Protein AF-A0A960W6R3-F1 (afdb_monomer_lite)

Foldseek 3Di:
DDPVVVVVVVVVVVVVVVVVVVVVVCVVVVVVVVVVVVVVVVVVCVVVVDPDDPPDDQPDDDDPPDDDDPVSVVSSVVSVVVVVVVVVVVVVVPPPPPPAQPDDDDDPDDPVPDPPVDDDQQFDKDFCVVPVRNCVPCPQVSHCHVVPGIHTGHHCVVHDDDDDDDDDDPD

Radius of gyration: 32.57 Å; chains: 1; bounding box: 89×34×89 Å

Sequence (171 aa):
MDNNKFDELQNELLKLEAKIKELKQETPLLNKKSMVIGGILFFLFSILGIGAISTIVKPYNFLPETLIEPSHVNKNFDDLYTTVNAIVKEINSSNTNIVPVGTIVAFGGYTYNIPSSWVLCDGRELSRMQFKELFAIIGTTFGEGDGNTTFNLPDTRGLFLRGAGKHNKVV

Secondary structure (DSSP, 8-state):
--HHHHHHHHHHHHHHHHHHHHHHHHHHHHHHHHHHHHHHHHHHHTTTT---------S----TT----HHHHHHHHHHHHHHHHHHHHHHHH----SS-TT------S-TTS--TT----B--EEETTTTHHHHHHHTTTT--TTSSSEEEPPB-TT-----SS------

pLDDT: mean 77.55, std 18.28, range [40.41, 97.81]

Structure (mmCIF, N/CA/C/O backbone):
data_AF-A0A960W6R3-F1
#
_entry.id   AF-A0A960W6R3-F1
#
loop_
_atom_site.group_PDB
_atom_site.id
_atom_site.type_symbol
_atom_site.label_atom_id
_atom_site.label_alt_id
_atom_site.label_comp_id
_atom_site.label_asym_id
_atom_site.label_entity_id
_atom_site.label_seq_id
_atom_site.pdbx_PDB_ins_code
_atom_site.Cartn_x
_atom_site.Cartn_y
_atom_site.Cartn_z
_atom_site.occupancy
_atom_site.B_iso_or_equiv
_atom_site.auth_seq_id
_atom_site.auth_comp_id
_atom_site.auth_asym_id
_atom_site.auth_atom_id
_atom_site.pdbx_PDB_model_num
ATOM 1 N N . MET A 1 1 ? 49.546 -3.620 -68.439 1.00 53.34 1 MET A N 1
ATOM 2 C CA . MET A 1 1 ? 48.596 -4.311 -67.542 1.00 53.34 1 MET A CA 1
ATOM 3 C C . MET A 1 1 ? 47.595 -5.002 -68.438 1.00 53.34 1 MET A C 1
ATOM 5 O O . MET A 1 1 ? 47.137 -4.375 -69.378 1.00 53.34 1 MET A O 1
ATOM 9 N N . ASP A 1 2 ? 47.409 -6.303 -68.244 1.00 56.75 2 ASP A N 1
ATOM 10 C CA . ASP A 1 2 ? 46.673 -7.176 -69.160 1.00 56.75 2 ASP A CA 1
ATOM 11 C C . ASP A 1 2 ? 45.183 -6.800 -69.180 1.00 56.75 2 ASP A C 1
ATOM 13 O O . ASP A 1 2 ? 44.495 -6.943 -68.166 1.00 56.75 2 ASP A O 1
ATOM 17 N N . ASN A 1 3 ? 44.705 -6.278 -70.314 1.00 57.44 3 ASN A N 1
ATOM 18 C CA . ASN A 1 3 ? 43.324 -5.812 -70.489 1.00 57.44 3 ASN A CA 1
ATOM 19 C C . ASN A 1 3 ? 42.298 -6.929 -70.218 1.00 57.44 3 ASN A C 1
ATOM 21 O O . ASN A 1 3 ? 41.172 -6.640 -69.832 1.00 57.44 3 ASN A O 1
ATOM 25 N N . ASN A 1 4 ? 42.710 -8.199 -70.295 1.00 65.31 4 ASN A N 1
ATOM 26 C CA . ASN A 1 4 ? 41.847 -9.349 -70.031 1.00 65.31 4 ASN A CA 1
ATOM 27 C C . ASN A 1 4 ? 41.413 -9.473 -68.558 1.00 65.31 4 ASN A C 1
ATOM 29 O O . ASN A 1 4 ? 40.324 -9.967 -68.278 1.00 65.31 4 ASN A O 1
ATOM 33 N N . LYS A 1 5 ? 42.224 -9.002 -67.599 1.00 66.56 5 LYS A N 1
ATOM 34 C CA . LYS A 1 5 ? 41.908 -9.133 -66.163 1.00 66.56 5 LYS A CA 1
ATOM 35 C C . LYS A 1 5 ? 40.913 -8.080 -65.671 1.00 66.56 5 LYS A C 1
ATOM 37 O O . LYS A 1 5 ? 40.206 -8.300 -64.692 1.00 66.56 5 LYS A O 1
ATOM 42 N N . PHE A 1 6 ? 40.854 -6.933 -66.345 1.00 68.00 6 PHE A N 1
ATOM 43 C CA . PHE A 1 6 ? 39.883 -5.885 -66.035 1.00 68.00 6 PHE A CA 1
ATOM 44 C C . PHE A 1 6 ? 38.477 -6.277 -66.513 1.00 68.00 6 PHE A C 1
ATOM 46 O O . PHE A 1 6 ? 37.516 -6.128 -65.760 1.00 68.00 6 PHE A O 1
ATOM 53 N N . ASP A 1 7 ? 38.374 -6.872 -67.702 1.00 79.31 7 ASP A N 1
ATOM 54 C CA . ASP A 1 7 ? 37.105 -7.367 -68.250 1.00 79.31 7 ASP A CA 1
ATOM 55 C C . ASP A 1 7 ? 36.548 -8.561 -67.452 1.00 79.31 7 ASP A C 1
ATOM 57 O O . ASP A 1 7 ? 35.333 -8.707 -67.291 1.00 79.31 7 ASP A O 1
ATOM 61 N N . GLU A 1 8 ? 37.423 -9.394 -66.882 1.00 83.69 8 GLU A N 1
ATOM 62 C CA . GLU A 1 8 ? 37.034 -10.472 -65.966 1.00 83.69 8 GLU A CA 1
ATOM 63 C C . GLU A 1 8 ? 36.424 -9.919 -64.666 1.00 83.69 8 GLU A C 1
ATOM 65 O O . GLU A 1 8 ? 35.341 -10.343 -64.260 1.00 83.69 8 GLU A O 1
ATOM 70 N N . LEU A 1 9 ? 37.045 -8.892 -64.073 1.00 73.56 9 LEU A N 1
ATOM 71 C CA . LEU A 1 9 ? 36.536 -8.234 -62.865 1.00 73.56 9 LEU A CA 1
ATOM 72 C C . LEU A 1 9 ? 35.203 -7.509 -63.101 1.00 73.56 9 LEU A C 1
ATOM 74 O O . LEU A 1 9 ? 34.326 -7.550 -62.240 1.00 73.56 9 LEU A O 1
ATOM 78 N N . GLN A 1 10 ? 35.016 -6.884 -64.267 1.00 76.88 10 GLN A N 1
ATOM 79 C CA . GLN A 1 10 ? 33.736 -6.262 -64.631 1.00 76.88 10 GLN A CA 1
ATOM 80 C C . GLN A 1 10 ? 32.618 -7.309 -64.773 1.00 76.88 10 GLN A C 1
ATOM 82 O O . GLN A 1 10 ? 31.494 -7.086 -64.318 1.00 76.88 10 GLN A O 1
ATOM 87 N N . ASN A 1 11 ? 32.927 -8.485 -65.325 1.00 82.31 11 ASN A N 1
ATOM 88 C CA . ASN A 1 11 ? 31.970 -9.588 -65.425 1.00 82.31 11 ASN A CA 1
ATOM 89 C C . ASN A 1 11 ? 31.624 -10.212 -64.064 1.00 82.31 11 ASN A C 1
ATOM 91 O O . ASN A 1 11 ? 30.479 -10.622 -63.853 1.00 82.31 11 ASN A O 1
ATOM 95 N N . GLU A 1 12 ? 32.573 -10.291 -63.130 1.00 84.31 12 GLU A N 1
ATOM 96 C CA . GLU A 1 12 ? 32.284 -10.744 -61.764 1.00 84.31 12 GLU A CA 1
ATOM 97 C C . GLU A 1 12 ? 31.432 -9.738 -60.986 1.00 84.31 12 GLU A C 1
ATOM 99 O O . GLU A 1 12 ? 30.479 -10.142 -60.313 1.00 84.31 12 GLU A O 1
ATOM 104 N N . LEU A 1 13 ? 31.705 -8.438 -61.136 1.00 71.06 13 LEU A N 1
ATOM 105 C CA . LEU A 1 13 ? 30.926 -7.375 -60.500 1.00 71.06 13 LEU A CA 1
ATOM 106 C C . LEU A 1 13 ? 29.460 -7.412 -60.957 1.00 71.06 13 LEU A C 1
ATOM 108 O O . LEU A 1 13 ? 28.549 -7.380 -60.130 1.00 71.06 13 LEU A O 1
ATOM 112 N N . LEU A 1 14 ? 29.229 -7.602 -62.259 1.00 84.81 14 LEU A N 1
ATOM 113 C CA . LEU A 1 14 ? 27.887 -7.698 -62.836 1.00 84.81 14 LEU A CA 1
ATOM 114 C C . LEU A 1 14 ? 27.115 -8.932 -62.329 1.00 84.81 14 LEU A C 1
ATOM 116 O O . LEU A 1 14 ? 25.915 -8.859 -62.050 1.00 84.81 14 LEU A O 1
ATOM 120 N N . LYS A 1 15 ? 27.800 -10.072 -62.155 1.00 79.38 15 LYS A N 1
ATOM 121 C CA . LYS A 1 15 ? 27.204 -11.286 -61.563 1.00 79.38 15 LYS A CA 1
ATOM 122 C C . LYS A 1 15 ? 26.828 -11.078 -60.095 1.00 79.38 15 LYS A C 1
ATOM 124 O O . LYS A 1 15 ? 25.788 -11.568 -59.651 1.00 79.38 15 LYS A O 1
ATOM 129 N N . LEU A 1 16 ? 27.651 -10.348 -59.346 1.00 67.19 16 LEU A N 1
ATOM 130 C CA . LEU A 1 16 ? 27.395 -9.996 -57.949 1.00 67.19 16 LEU A CA 1
ATOM 131 C C . LEU A 1 16 ? 26.192 -9.058 -57.811 1.00 67.19 16 LEU A C 1
ATOM 133 O O . LEU A 1 16 ? 25.309 -9.313 -56.990 1.00 67.19 16 LEU A O 1
ATOM 137 N N . GLU A 1 17 ? 26.105 -8.028 -58.652 1.00 73.88 17 GLU A N 1
ATOM 138 C CA . GLU A 1 17 ? 24.970 -7.100 -58.671 1.00 73.88 17 GLU A CA 1
ATOM 139 C C . GLU A 1 17 ? 23.647 -7.805 -59.010 1.00 73.88 17 GLU A C 1
ATOM 141 O O . GLU A 1 17 ? 22.623 -7.545 -58.368 1.00 73.88 17 GLU A O 1
ATOM 146 N N . ALA A 1 18 ? 23.665 -8.759 -59.948 1.00 78.56 18 ALA A N 1
ATOM 147 C CA . ALA A 1 18 ? 22.498 -9.578 -60.275 1.00 78.56 18 ALA A CA 1
ATOM 148 C C . ALA A 1 18 ? 22.037 -10.436 -59.082 1.00 78.56 18 ALA A C 1
ATOM 150 O O . ALA A 1 18 ? 20.848 -10.466 -58.758 1.00 78.56 18 ALA A O 1
ATOM 151 N N . LYS A 1 19 ? 22.975 -11.059 -58.359 1.00 71.69 19 LYS A N 1
ATOM 152 C CA . LYS A 1 19 ? 22.665 -11.911 -57.201 1.00 71.69 19 LYS A CA 1
ATOM 153 C C . LYS A 1 19 ? 22.140 -11.114 -56.002 1.00 71.69 19 LYS A C 1
ATOM 155 O O . LYS A 1 19 ? 21.237 -11.562 -55.299 1.00 71.69 19 LYS A O 1
ATOM 160 N N . ILE A 1 20 ? 22.641 -9.893 -55.799 1.00 62.56 20 ILE A N 1
ATOM 161 C CA . ILE A 1 20 ? 22.115 -8.957 -54.790 1.00 62.56 20 ILE A CA 1
ATOM 162 C C . ILE A 1 20 ? 20.669 -8.550 -55.119 1.00 62.56 20 ILE A C 1
ATOM 164 O O . ILE A 1 20 ? 19.852 -8.364 -54.211 1.00 62.56 20 ILE A O 1
ATOM 168 N N . LYS A 1 21 ? 20.328 -8.427 -56.405 1.00 72.00 21 LYS A N 1
ATOM 169 C CA . LYS A 1 21 ? 18.970 -8.096 -56.853 1.00 72.00 21 LYS A CA 1
ATOM 170 C C . LYS A 1 21 ? 17.984 -9.242 -56.603 1.00 72.00 21 LYS A C 1
ATOM 172 O O . LYS A 1 21 ? 16.882 -8.973 -56.127 1.00 72.00 21 LYS A O 1
ATOM 177 N N . GLU A 1 22 ? 18.395 -10.490 -56.831 1.00 73.19 22 GLU A N 1
ATOM 178 C CA . GLU A 1 22 ? 17.594 -11.682 -56.506 1.00 73.19 22 GLU A CA 1
ATOM 179 C C . GLU A 1 22 ? 17.353 -11.819 -54.995 1.00 73.19 22 GLU A C 1
ATOM 181 O O . GLU A 1 22 ? 16.211 -11.978 -54.566 1.00 73.19 22 GLU A O 1
ATOM 186 N N . LEU A 1 23 ? 18.387 -11.633 -54.164 1.00 53.91 23 LEU A N 1
ATOM 187 C CA . LEU A 1 23 ? 18.256 -11.704 -52.701 1.00 53.91 23 LEU A CA 1
ATOM 188 C C . LEU A 1 23 ? 17.304 -10.638 -52.133 1.00 53.91 23 LEU A C 1
ATOM 190 O O . LEU A 1 23 ? 16.548 -10.905 -51.199 1.00 53.91 23 LEU A O 1
ATOM 194 N N . LYS A 1 24 ? 17.274 -9.431 -52.716 1.00 57.88 24 LYS A N 1
ATOM 195 C CA . LYS A 1 24 ? 16.287 -8.402 -52.341 1.00 57.88 24 LYS A CA 1
ATOM 196 C C . LYS A 1 24 ? 14.857 -8.815 -52.698 1.00 57.88 24 LYS A C 1
ATOM 198 O O . LYS A 1 24 ? 13.928 -8.411 -5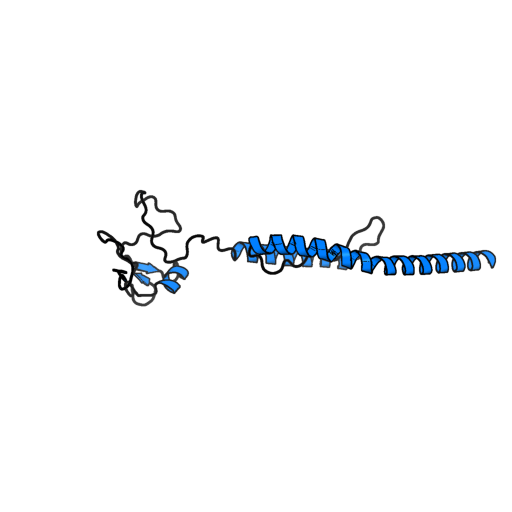2.004 1.00 57.88 24 LYS A O 1
ATOM 203 N N . GLN A 1 25 ? 14.669 -9.640 -53.722 1.00 58.28 25 GLN A N 1
ATOM 204 C CA . GLN A 1 25 ? 13.360 -10.102 -54.180 1.00 58.28 25 GLN A CA 1
ATOM 205 C C . GLN A 1 25 ? 12.805 -11.288 -53.366 1.00 58.28 25 GLN A C 1
ATOM 207 O O . GLN A 1 25 ? 11.600 -11.534 -53.414 1.00 58.28 25 GLN A O 1
ATOM 212 N N . GLU A 1 26 ? 13.633 -11.959 -52.553 1.00 49.31 26 GLU A N 1
ATOM 213 C CA . GLU A 1 26 ? 13.213 -12.993 -51.584 1.00 49.31 26 GLU A CA 1
ATOM 214 C C . GLU A 1 26 ? 12.741 -12.424 -50.227 1.00 49.31 26 GLU A C 1
ATOM 216 O O . GLU A 1 26 ? 11.934 -13.043 -49.524 1.00 49.31 26 GLU A O 1
ATOM 221 N N . THR A 1 27 ? 13.141 -11.196 -49.877 1.00 50.72 27 THR A N 1
ATOM 222 C CA . THR A 1 27 ? 12.685 -10.492 -48.660 1.00 50.72 27 THR A CA 1
ATOM 223 C C . THR A 1 27 ? 11.155 -10.303 -48.492 1.00 50.72 27 THR A C 1
ATOM 225 O O . THR A 1 27 ? 10.691 -10.366 -47.349 1.00 50.72 27 THR A O 1
ATOM 228 N N . PRO A 1 28 ? 10.307 -10.156 -49.538 1.00 49.72 28 PRO A N 1
ATOM 229 C CA . PRO A 1 28 ? 8.855 -10.058 -49.363 1.00 49.72 28 PRO A CA 1
ATOM 230 C C . PRO A 1 28 ? 8.176 -11.380 -48.953 1.00 49.72 28 PRO A C 1
ATOM 232 O O . PRO A 1 28 ? 7.096 -11.336 -48.358 1.00 49.72 28 PRO A O 1
ATOM 235 N N . LEU A 1 29 ? 8.782 -12.555 -49.188 1.00 45.22 29 LEU A N 1
ATOM 236 C CA . LEU A 1 29 ? 8.242 -13.835 -48.691 1.00 45.22 29 LEU A CA 1
ATOM 237 C C . LEU A 1 29 ? 8.485 -14.032 -47.187 1.00 45.22 29 LEU A C 1
ATOM 239 O O . LEU A 1 29 ? 7.677 -14.678 -46.511 1.00 45.22 29 LEU A O 1
ATOM 243 N N . LEU A 1 30 ? 9.551 -13.433 -46.647 1.00 47.19 30 LEU A N 1
ATOM 244 C CA . LEU A 1 30 ? 9.807 -13.408 -45.207 1.00 47.19 30 LEU A CA 1
ATOM 245 C C . LEU A 1 30 ? 8.745 -12.572 -44.477 1.00 47.19 30 LEU A C 1
ATOM 247 O O . LEU A 1 30 ? 8.305 -12.945 -43.393 1.00 47.19 30 LEU A O 1
ATOM 251 N N . ASN A 1 31 ? 8.237 -11.517 -45.121 1.00 47.66 31 ASN A N 1
ATOM 252 C CA . ASN A 1 31 ? 7.169 -10.677 -44.576 1.00 47.66 31 ASN A CA 1
ATOM 253 C C . ASN A 1 31 ? 5.807 -11.405 -44.503 1.00 47.66 31 ASN A C 1
ATOM 255 O O . ASN A 1 31 ? 5.011 -11.149 -43.604 1.00 47.66 31 ASN A O 1
ATOM 259 N N . LYS A 1 32 ? 5.557 -12.388 -45.386 1.00 44.41 32 LYS A N 1
ATOM 260 C CA . LYS A 1 32 ? 4.362 -13.257 -45.321 1.00 44.41 32 LYS A CA 1
ATOM 261 C C . LYS A 1 32 ? 4.463 -14.355 -44.256 1.00 44.41 32 LYS A C 1
ATOM 263 O O . LYS A 1 32 ? 3.469 -14.633 -43.589 1.00 44.41 32 LYS A O 1
ATOM 268 N N . LYS A 1 33 ? 5.640 -14.964 -44.054 1.00 40.41 33 LYS A N 1
ATOM 269 C CA . LYS A 1 33 ? 5.860 -15.939 -42.962 1.00 40.41 33 LYS A CA 1
ATOM 270 C C . LYS A 1 33 ? 5.932 -15.273 -41.579 1.00 40.41 33 LYS A C 1
ATOM 272 O O . LYS A 1 33 ? 5.527 -15.885 -40.594 1.00 40.41 33 LYS A O 1
ATOM 277 N N . SER A 1 34 ? 6.351 -14.007 -41.518 1.00 43.84 34 SER A N 1
ATOM 278 C CA . SER A 1 34 ? 6.362 -13.190 -40.296 1.00 43.84 34 SER A CA 1
ATOM 279 C C . SER A 1 34 ? 4.954 -12.915 -39.740 1.00 43.84 34 SER A C 1
ATOM 281 O O . SER A 1 34 ? 4.784 -12.829 -38.530 1.00 43.84 34 SER A O 1
ATOM 283 N N . MET A 1 35 ? 3.909 -12.878 -40.580 1.00 45.72 35 MET A N 1
ATOM 284 C CA . MET A 1 35 ? 2.531 -12.609 -40.127 1.00 45.72 35 MET A CA 1
ATOM 285 C C . MET A 1 35 ? 1.923 -13.753 -39.294 1.00 45.72 35 MET A C 1
ATOM 287 O O . MET A 1 35 ? 1.160 -13.505 -38.363 1.00 45.72 35 MET A O 1
ATOM 291 N N . VAL A 1 36 ? 2.296 -15.007 -39.577 1.00 46.66 36 VAL A N 1
ATOM 292 C CA . VAL A 1 36 ? 1.834 -16.181 -38.808 1.00 46.66 36 VAL A CA 1
ATOM 293 C C . VAL A 1 36 ? 2.574 -16.283 -37.469 1.00 46.66 36 VAL A C 1
ATOM 295 O O . VAL A 1 36 ? 1.969 -16.588 -36.445 1.00 46.66 36 VAL A O 1
ATOM 298 N N . ILE A 1 37 ? 3.866 -15.947 -37.457 1.00 45.00 37 ILE A N 1
ATOM 299 C CA . ILE A 1 37 ? 4.695 -15.910 -36.243 1.00 45.00 37 ILE A CA 1
ATOM 300 C C . ILE A 1 37 ? 4.297 -14.720 -35.353 1.00 45.00 37 ILE A C 1
ATOM 302 O O . ILE A 1 37 ? 4.175 -14.875 -34.141 1.00 45.00 37 ILE A O 1
ATOM 306 N N . GLY A 1 38 ? 3.999 -13.562 -35.950 1.00 42.75 38 GLY A N 1
ATOM 307 C CA . GLY A 1 38 ? 3.487 -12.381 -35.255 1.00 42.75 38 GLY A CA 1
ATOM 308 C C . GLY A 1 38 ? 2.121 -12.615 -34.608 1.00 42.75 38 GLY A C 1
ATOM 309 O O . GLY A 1 38 ? 1.918 -12.201 -33.473 1.00 42.75 38 GLY A O 1
ATOM 310 N N . GLY A 1 39 ? 1.211 -13.340 -35.271 1.00 43.91 39 GLY A N 1
ATOM 311 C CA . GLY A 1 39 ? -0.113 -13.666 -34.723 1.00 43.91 39 GLY A CA 1
ATOM 312 C C . GLY A 1 39 ? -0.082 -14.642 -33.540 1.00 43.91 39 GLY A C 1
ATOM 313 O O . GLY A 1 39 ? -0.790 -14.436 -32.556 1.00 43.91 39 GLY A O 1
ATOM 314 N N . ILE A 1 40 ? 0.773 -15.669 -33.597 1.00 48.44 40 ILE A N 1
ATOM 315 C CA . ILE A 1 40 ? 0.951 -16.639 -32.498 1.00 48.44 40 ILE A CA 1
ATOM 316 C C . ILE A 1 40 ? 1.603 -15.969 -31.279 1.00 48.44 40 ILE A C 1
ATOM 318 O O . ILE A 1 40 ? 1.213 -16.230 -30.141 1.00 48.44 40 ILE A O 1
ATOM 322 N N . LEU A 1 41 ? 2.548 -15.055 -31.509 1.00 40.91 41 LEU A N 1
ATOM 323 C CA . LEU A 1 41 ? 3.201 -14.296 -30.447 1.00 40.91 41 LEU A CA 1
ATOM 324 C C . LEU A 1 41 ? 2.250 -13.258 -29.814 1.00 40.91 41 LEU A C 1
ATOM 326 O O . LEU A 1 41 ? 2.235 -13.100 -28.597 1.00 40.91 41 LEU A O 1
ATOM 330 N N . PHE A 1 42 ? 1.380 -12.622 -30.608 1.00 44.31 42 PHE A N 1
ATOM 331 C CA . PHE A 1 42 ? 0.359 -11.682 -30.123 1.00 44.31 42 PHE A CA 1
ATOM 332 C C . PHE A 1 42 ? -0.701 -12.352 -29.226 1.00 44.31 42 PHE A C 1
ATOM 334 O O . PHE A 1 42 ? -1.133 -11.768 -28.231 1.00 44.31 42 PHE A O 1
ATOM 341 N N . PHE A 1 43 ? -1.072 -13.603 -29.524 1.00 43.00 43 PHE A N 1
ATOM 342 C CA . PHE A 1 43 ? -1.997 -14.387 -28.694 1.00 43.00 43 PHE A CA 1
ATOM 343 C C . PHE A 1 43 ? -1.402 -14.790 -27.334 1.00 43.00 43 PHE A C 1
ATOM 345 O O . PHE A 1 43 ? -2.130 -14.839 -26.345 1.00 43.00 43 PHE A O 1
ATOM 352 N N . LEU A 1 44 ? -0.086 -15.012 -27.250 1.00 41.38 44 LEU A N 1
ATOM 353 C CA . LEU A 1 44 ? 0.608 -15.243 -25.974 1.00 41.38 44 LEU A CA 1
ATOM 354 C C . LEU A 1 44 ? 0.739 -13.956 -25.136 1.00 41.38 44 LEU A C 1
ATOM 356 O O . LEU A 1 44 ? 0.706 -14.023 -23.908 1.00 41.38 44 LEU A O 1
ATOM 360 N N . PHE A 1 45 ? 0.808 -12.778 -25.771 1.00 44.16 45 PHE A N 1
ATOM 361 C CA . PHE A 1 45 ? 0.913 -11.489 -25.071 1.00 44.16 45 PHE A CA 1
ATOM 362 C C . PHE A 1 45 ? -0.362 -11.041 -24.359 1.00 44.16 45 PHE A C 1
ATOM 364 O O . PHE A 1 45 ? -0.284 -10.404 -23.309 1.00 44.16 45 PHE A O 1
ATOM 371 N N . SER A 1 46 ? -1.537 -11.417 -24.866 1.00 47.72 46 SER A N 1
ATOM 372 C CA . SER A 1 46 ? -2.812 -11.046 -24.234 1.00 47.72 46 SER A CA 1
ATOM 373 C C . SER A 1 46 ? -3.054 -11.742 -22.886 1.00 47.72 46 SER A C 1
ATOM 375 O O . SER A 1 46 ? -3.877 -11.276 -22.105 1.00 47.72 46 SER A O 1
ATOM 377 N N . ILE A 1 47 ? -2.327 -12.824 -22.583 1.00 43.72 47 ILE A N 1
ATOM 378 C CA . ILE A 1 47 ? -2.468 -13.582 -21.327 1.00 43.72 47 ILE A CA 1
ATOM 379 C C . ILE A 1 47 ? -1.577 -13.002 -20.208 1.00 43.72 47 ILE A C 1
ATOM 381 O O . ILE A 1 47 ? -1.855 -13.219 -19.033 1.00 43.72 47 ILE A O 1
ATOM 385 N N . LEU A 1 48 ? -0.538 -12.227 -20.547 1.00 42.97 48 LEU A N 1
ATOM 386 C CA . LEU A 1 48 ? 0.455 -11.721 -19.584 1.00 42.97 48 LEU A CA 1
ATOM 387 C C . LEU A 1 48 ? 0.341 -10.222 -19.263 1.00 42.97 48 LEU A C 1
ATOM 389 O O . LEU A 1 48 ? 1.071 -9.747 -18.402 1.00 42.97 48 LEU A O 1
ATOM 393 N N . GLY A 1 49 ? -0.557 -9.469 -19.908 1.00 41.53 49 GLY A N 1
ATOM 394 C CA . GLY A 1 49 ? -0.793 -8.058 -19.560 1.00 41.53 49 GLY A CA 1
ATOM 395 C C . GLY A 1 49 ? 0.415 -7.132 -19.760 1.00 41.53 49 GLY A C 1
ATOM 396 O O . GLY A 1 49 ? 0.467 -6.061 -19.165 1.00 41.53 49 GLY A O 1
ATOM 397 N N . ILE A 1 50 ? 1.384 -7.526 -20.591 1.00 48.94 50 ILE A N 1
ATOM 398 C CA . ILE A 1 50 ? 2.571 -6.723 -20.903 1.00 48.94 50 ILE A CA 1
ATOM 399 C C . ILE A 1 50 ? 2.261 -5.913 -22.165 1.00 48.94 50 ILE A C 1
ATOM 401 O O . ILE A 1 50 ? 2.133 -6.465 -23.260 1.00 48.94 50 ILE A O 1
ATOM 405 N N . GLY A 1 51 ? 2.096 -4.598 -22.008 1.00 41.12 51 GLY A N 1
ATOM 406 C CA . GLY A 1 51 ? 1.957 -3.671 -23.128 1.00 41.12 51 GLY A CA 1
ATOM 407 C C . GLY A 1 51 ? 3.206 -3.703 -24.009 1.00 41.12 51 GLY A C 1
ATOM 408 O O . GLY A 1 51 ? 4.313 -3.621 -23.497 1.00 41.12 51 GLY A O 1
ATOM 409 N N . ALA A 1 52 ? 3.006 -3.850 -25.322 1.00 41.81 52 ALA A N 1
ATOM 410 C CA . ALA A 1 52 ? 3.999 -3.711 -26.392 1.00 41.81 52 ALA A CA 1
ATOM 411 C C . ALA A 1 52 ? 5.428 -4.185 -26.049 1.00 41.81 52 ALA A C 1
ATOM 413 O O . ALA A 1 52 ? 6.284 -3.394 -25.658 1.00 41.81 52 ALA A O 1
ATOM 414 N N . ILE A 1 53 ? 5.731 -5.460 -26.315 1.00 45.28 53 ILE A N 1
ATOM 415 C CA . ILE A 1 53 ? 7.128 -5.892 -26.418 1.00 45.28 53 ILE A CA 1
ATOM 416 C C . ILE A 1 53 ? 7.730 -5.234 -27.660 1.00 45.28 53 ILE A C 1
ATOM 418 O O . ILE A 1 53 ? 7.465 -5.641 -28.793 1.00 45.28 53 ILE A O 1
ATOM 422 N N . SER A 1 54 ? 8.547 -4.204 -27.448 1.00 48.75 54 SER A N 1
ATOM 423 C CA . SER A 1 54 ? 9.568 -3.810 -28.412 1.00 48.75 54 SER A CA 1
ATOM 424 C C . SER A 1 54 ? 10.390 -5.059 -28.720 1.00 48.75 54 SER A C 1
ATOM 426 O O . SER A 1 54 ? 10.903 -5.716 -27.818 1.00 48.75 54 SER A O 1
ATOM 428 N N . THR A 1 55 ? 10.455 -5.463 -29.987 1.00 48.34 55 THR A N 1
AT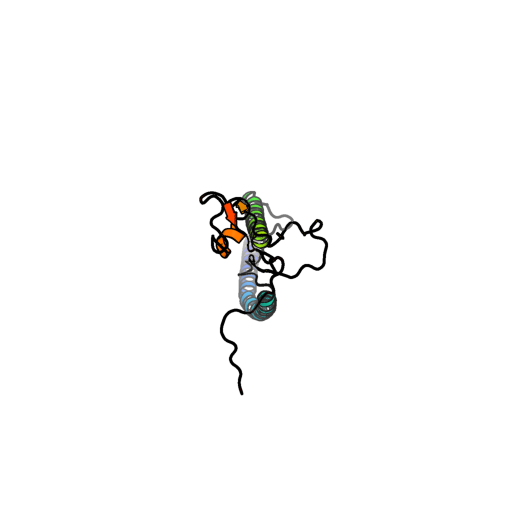OM 429 C CA . THR A 1 55 ? 11.227 -6.640 -30.394 1.00 48.34 55 THR A CA 1
ATOM 430 C C . THR A 1 55 ? 12.675 -6.455 -29.942 1.00 48.34 55 THR A C 1
ATOM 432 O O . THR A 1 55 ? 13.386 -5.626 -30.508 1.00 48.34 55 THR A O 1
ATOM 435 N N . ILE A 1 56 ? 13.095 -7.187 -28.906 1.00 55.16 56 ILE A N 1
ATOM 436 C CA . ILE A 1 56 ? 14.446 -7.102 -28.345 1.00 55.16 56 ILE A CA 1
ATOM 437 C C . ILE A 1 56 ? 15.399 -7.716 -29.369 1.00 55.16 56 ILE A C 1
ATOM 439 O O . ILE A 1 56 ? 15.532 -8.935 -29.474 1.00 55.16 56 ILE A O 1
ATOM 443 N N . VAL A 1 57 ? 16.036 -6.861 -30.160 1.00 66.12 57 VAL A N 1
ATOM 444 C CA . VAL A 1 57 ? 17.052 -7.244 -31.138 1.00 66.12 57 VAL A CA 1
ATOM 445 C C . VAL A 1 57 ? 18.242 -6.326 -30.922 1.00 66.12 57 VAL A C 1
ATOM 447 O O . VAL A 1 57 ? 18.081 -5.114 -30.821 1.00 66.12 57 VAL A O 1
ATOM 450 N N . LYS A 1 58 ? 19.445 -6.900 -30.844 1.00 72.94 58 LYS A N 1
ATOM 451 C CA . LYS A 1 58 ? 20.675 -6.104 -30.809 1.00 72.94 58 LYS A CA 1
ATOM 452 C C . LYS A 1 58 ? 20.791 -5.265 -32.093 1.00 72.94 58 LYS A C 1
ATOM 454 O O . LYS A 1 58 ? 20.586 -5.820 -33.177 1.00 72.94 58 LYS A O 1
ATOM 459 N N . PRO A 1 59 ? 21.143 -3.973 -32.011 1.00 76.56 59 PRO A N 1
ATOM 460 C CA . PRO A 1 59 ? 21.218 -3.114 -33.188 1.00 76.56 59 PRO A CA 1
ATOM 461 C C . PRO A 1 59 ? 22.333 -3.522 -34.163 1.00 76.56 59 PRO A C 1
ATOM 463 O O . PRO A 1 59 ? 22.187 -3.287 -35.362 1.00 76.56 59 PRO A O 1
ATOM 466 N N . TYR A 1 60 ? 23.412 -4.163 -33.692 1.00 80.31 60 TYR A N 1
ATOM 467 C CA . TYR A 1 60 ? 24.510 -4.632 -34.545 1.00 80.31 60 TYR A CA 1
ATOM 468 C C . TYR A 1 60 ? 24.940 -6.073 -34.262 1.00 80.31 60 TYR A C 1
ATOM 470 O O . TYR A 1 60 ? 25.164 -6.480 -33.118 1.00 80.31 60 TYR A O 1
ATOM 478 N N . ASN A 1 61 ? 25.143 -6.835 -35.340 1.00 83.25 61 ASN A N 1
ATOM 479 C CA . ASN A 1 61 ? 25.730 -8.170 -35.307 1.00 83.25 61 ASN A CA 1
ATOM 480 C C . ASN A 1 61 ? 27.239 -8.100 -35.542 1.00 83.25 61 ASN A C 1
ATOM 482 O O . ASN A 1 61 ? 27.674 -7.612 -36.579 1.00 83.25 61 ASN A O 1
ATOM 486 N N . PHE A 1 62 ? 28.025 -8.648 -34.615 1.00 86.31 62 PHE A N 1
ATOM 487 C CA . PHE A 1 62 ? 29.456 -8.852 -34.823 1.00 86.31 62 PHE A CA 1
ATOM 488 C C . PHE A 1 62 ? 29.667 -10.158 -35.585 1.00 86.31 62 PHE A C 1
ATOM 490 O O . PHE A 1 62 ? 29.342 -11.233 -35.076 1.00 86.31 62 PHE A O 1
ATOM 497 N N . LEU A 1 63 ? 30.145 -10.047 -36.823 1.00 85.31 63 LEU A N 1
ATOM 498 C CA . LEU A 1 63 ? 30.514 -11.186 -37.656 1.00 85.31 63 LEU A CA 1
ATOM 499 C C . LEU A 1 63 ? 32.025 -11.437 -37.531 1.00 85.31 63 LEU A C 1
ATOM 501 O O . LEU A 1 63 ? 32.781 -10.477 -37.338 1.00 85.31 63 LEU A O 1
ATOM 505 N N . PRO A 1 64 ? 32.485 -12.693 -37.650 1.00 82.94 64 PRO A N 1
ATOM 506 C CA . PRO A 1 64 ? 33.912 -12.991 -37.700 1.00 82.94 64 PRO A CA 1
ATOM 507 C C . PRO A 1 64 ? 34.599 -12.171 -38.796 1.00 82.94 64 PRO A C 1
ATOM 509 O O . PRO A 1 64 ? 34.002 -11.929 -39.842 1.00 82.94 64 PRO A O 1
ATOM 512 N N . GLU A 1 65 ? 35.838 -11.747 -38.542 1.00 80.25 65 GLU A N 1
ATOM 513 C CA . GLU A 1 65 ? 36.708 -11.074 -39.525 1.00 80.25 65 GLU A CA 1
ATOM 514 C C . GLU A 1 65 ? 36.214 -9.700 -40.021 1.00 80.25 65 GLU A C 1
ATOM 516 O O . GLU A 1 65 ? 36.839 -9.086 -40.884 1.00 80.25 65 GLU A O 1
ATOM 521 N N . THR A 1 66 ? 35.135 -9.165 -39.443 1.00 81.44 66 THR A N 1
ATOM 522 C CA . THR A 1 66 ? 34.674 -7.800 -39.725 1.00 81.44 66 THR A CA 1
ATOM 523 C C . THR A 1 66 ? 35.327 -6.788 -38.790 1.00 81.44 66 THR A C 1
ATOM 525 O O . THR A 1 66 ? 35.494 -7.044 -37.596 1.00 81.44 66 THR A O 1
ATOM 528 N N . LEU A 1 67 ? 35.695 -5.620 -39.327 1.00 81.56 67 LEU A N 1
ATOM 529 C CA . LEU A 1 67 ? 36.140 -4.502 -38.499 1.00 81.56 67 LEU A CA 1
ATOM 530 C C . LEU A 1 67 ? 34.974 -4.040 -37.617 1.00 81.56 67 LEU A C 1
ATOM 532 O O . LEU A 1 67 ? 33.885 -3.738 -38.108 1.00 81.56 67 LEU A O 1
ATOM 536 N N . ILE A 1 68 ? 35.204 -4.014 -36.305 1.00 87.12 68 ILE A N 1
ATOM 537 C CA . ILE A 1 68 ? 34.216 -3.570 -35.325 1.00 87.12 68 ILE A CA 1
ATOM 538 C C . ILE A 1 68 ? 34.441 -2.085 -35.062 1.00 87.12 68 ILE A C 1
ATOM 540 O O . ILE A 1 68 ? 35.437 -1.701 -34.450 1.00 87.12 68 ILE A O 1
ATOM 544 N N . GLU A 1 69 ? 33.487 -1.258 -35.478 1.00 88.88 69 GLU A N 1
ATOM 545 C CA . GLU A 1 69 ? 33.463 0.153 -35.097 1.00 88.88 69 GLU A CA 1
ATOM 546 C C . GLU A 1 69 ? 33.093 0.295 -33.609 1.00 88.88 69 GLU A C 1
ATOM 548 O O . GLU A 1 69 ? 32.086 -0.285 -33.176 1.00 88.88 69 GLU A O 1
ATOM 553 N N . PRO A 1 70 ? 33.827 1.097 -32.811 1.00 88.69 70 PRO A N 1
ATOM 554 C CA . PRO A 1 70 ? 33.501 1.326 -31.400 1.00 88.69 70 PRO A CA 1
ATOM 555 C C . PRO A 1 70 ? 32.061 1.815 -31.176 1.00 88.69 70 PRO A C 1
ATOM 557 O O . PRO A 1 70 ? 31.407 1.434 -30.208 1.00 88.69 70 PRO A O 1
ATOM 560 N N . SER A 1 71 ? 31.517 2.598 -32.112 1.00 86.00 71 SER A N 1
ATOM 561 C CA . SER A 1 71 ? 30.135 3.090 -32.060 1.00 86.00 71 SER A CA 1
ATOM 562 C C . SER A 1 71 ? 29.087 1.968 -32.089 1.00 86.00 71 SER A C 1
ATOM 564 O O . SER A 1 71 ? 28.036 2.098 -31.461 1.00 86.00 71 SER A O 1
ATOM 566 N N . HIS A 1 72 ? 29.365 0.842 -32.758 1.00 87.44 72 HIS A N 1
ATOM 567 C CA . HIS A 1 72 ? 28.460 -0.310 -32.809 1.00 87.44 72 HIS A CA 1
ATOM 568 C C . HIS A 1 72 ? 28.389 -1.048 -31.471 1.00 87.44 72 HIS A C 1
ATOM 570 O O . HIS A 1 72 ? 27.332 -1.545 -31.080 1.00 87.44 72 HIS A O 1
ATOM 576 N N . VAL A 1 73 ? 29.515 -1.099 -30.760 1.00 89.62 73 VAL A N 1
ATOM 577 C CA . VAL A 1 73 ? 29.606 -1.674 -29.417 1.00 89.62 73 VAL A CA 1
ATOM 578 C C . VAL A 1 73 ? 28.812 -0.820 -28.435 1.00 89.62 73 VAL A C 1
ATOM 580 O O . VAL A 1 73 ? 27.937 -1.345 -27.749 1.00 89.62 73 VAL A O 1
ATOM 583 N N . ASN A 1 74 ? 29.038 0.495 -28.441 1.00 88.56 74 ASN A N 1
ATOM 584 C CA . ASN A 1 74 ? 28.326 1.424 -27.567 1.00 88.56 74 ASN A CA 1
ATOM 585 C C . ASN A 1 74 ? 26.809 1.371 -27.788 1.00 88.56 74 ASN A C 1
ATOM 587 O O . ASN A 1 74 ? 26.069 1.225 -26.824 1.00 88.56 74 ASN A O 1
ATOM 591 N N . LYS A 1 75 ? 26.341 1.362 -29.043 1.00 86.00 75 LYS A N 1
ATOM 592 C CA . LYS A 1 75 ? 24.901 1.293 -29.333 1.00 86.00 75 LYS A CA 1
ATOM 593 C C . LYS A 1 75 ? 24.253 -0.011 -28.853 1.00 86.00 75 LYS A C 1
ATOM 595 O O . LYS A 1 75 ? 23.149 0.013 -28.324 1.00 86.00 75 LYS A O 1
ATOM 600 N N . ASN A 1 76 ? 24.942 -1.149 -28.998 1.00 84.31 76 ASN A N 1
ATOM 601 C CA . ASN A 1 76 ? 24.472 -2.421 -28.437 1.00 84.31 76 ASN A CA 1
ATOM 602 C C . ASN A 1 76 ? 24.348 -2.350 -26.899 1.00 84.31 76 ASN A C 1
ATOM 604 O O . ASN A 1 76 ? 23.406 -2.912 -26.340 1.00 84.31 76 ASN A O 1
ATOM 608 N N . PHE A 1 77 ? 25.276 -1.671 -26.213 1.00 90.81 77 PHE A N 1
ATOM 609 C CA . PHE A 1 77 ? 25.225 -1.483 -24.759 1.00 90.81 77 PHE A CA 1
ATOM 610 C C . PHE A 1 77 ? 24.139 -0.493 -24.315 1.00 90.81 77 PHE A C 1
ATOM 612 O O . PHE A 1 77 ? 23.457 -0.763 -23.327 1.00 90.81 77 PHE A O 1
ATOM 619 N N . ASP A 1 78 ? 23.927 0.598 -25.048 1.00 88.81 78 ASP A N 1
ATOM 620 C CA . ASP A 1 78 ? 22.879 1.587 -24.761 1.00 88.81 78 ASP A CA 1
ATOM 621 C C . ASP A 1 78 ? 21.473 0.978 -24.893 1.00 88.81 78 ASP A C 1
ATOM 623 O O . ASP A 1 78 ? 20.604 1.187 -24.036 1.00 88.81 78 ASP A O 1
ATOM 627 N N . ASP A 1 79 ? 21.259 0.156 -25.926 1.00 84.81 79 ASP A N 1
ATOM 628 C CA . ASP A 1 79 ? 19.995 -0.554 -26.139 1.00 84.81 79 ASP A CA 1
ATOM 629 C C . ASP A 1 79 ? 19.763 -1.614 -25.052 1.00 84.81 79 ASP A C 1
ATOM 631 O O . ASP A 1 79 ? 18.644 -1.754 -24.543 1.00 84.81 79 ASP A O 1
ATOM 635 N N . LEU A 1 80 ? 20.819 -2.320 -24.626 1.00 88.00 80 LEU A N 1
ATOM 636 C CA . LEU A 1 80 ? 20.753 -3.242 -23.490 1.00 88.00 80 LEU A CA 1
ATOM 637 C C . LEU A 1 80 ? 20.386 -2.497 -22.200 1.00 88.00 80 LEU A C 1
ATOM 639 O O . LEU A 1 80 ? 19.490 -2.934 -21.480 1.00 88.00 80 LEU A O 1
ATOM 643 N N . TYR A 1 81 ? 21.038 -1.366 -21.920 1.00 87.69 81 TYR A N 1
ATOM 644 C CA . TYR A 1 81 ? 20.787 -0.558 -20.726 1.00 87.69 81 TYR A CA 1
ATOM 645 C C . TYR A 1 81 ? 19.345 -0.044 -20.691 1.00 87.69 81 TYR A C 1
ATOM 647 O O . TYR A 1 81 ? 18.649 -0.177 -19.683 1.00 87.69 81 TYR A O 1
ATOM 655 N N . THR A 1 82 ? 18.862 0.474 -21.818 1.00 86.94 82 THR A N 1
ATOM 656 C CA . THR A 1 82 ? 17.472 0.920 -21.970 1.00 86.94 82 THR A CA 1
ATOM 657 C C . THR A 1 82 ? 16.490 -0.222 -21.731 1.00 86.94 82 THR A C 1
ATOM 659 O O . THR A 1 82 ? 15.531 -0.071 -20.975 1.00 86.94 82 THR A O 1
ATOM 662 N N . THR A 1 83 ? 16.757 -1.385 -22.326 1.00 85.12 83 THR A N 1
ATOM 663 C CA . THR A 1 83 ? 15.901 -2.571 -22.201 1.00 85.12 83 THR A CA 1
ATOM 664 C C . THR A 1 83 ? 15.850 -3.077 -20.763 1.00 85.12 83 THR A C 1
ATOM 666 O O . THR A 1 83 ? 14.768 -3.333 -20.239 1.00 85.12 83 THR A O 1
ATOM 669 N N . VAL A 1 84 ? 16.999 -3.178 -20.091 1.00 87.94 84 VAL A N 1
ATOM 670 C CA . VAL A 1 84 ? 17.071 -3.600 -18.686 1.00 87.94 84 VAL A CA 1
ATOM 671 C C . VAL A 1 84 ? 16.297 -2.632 -17.794 1.00 87.94 84 VAL A C 1
ATOM 673 O O . VAL A 1 84 ? 15.499 -3.075 -16.973 1.00 87.94 84 VAL A O 1
ATOM 676 N N . ASN A 1 85 ? 16.452 -1.321 -17.987 1.00 86.88 85 ASN A N 1
ATOM 677 C CA . ASN A 1 85 ? 15.710 -0.330 -17.205 1.00 86.88 85 ASN A CA 1
ATOM 678 C C . ASN A 1 85 ? 14.199 -0.387 -17.457 1.00 86.88 85 ASN A C 1
ATOM 680 O O . ASN A 1 85 ? 13.419 -0.221 -16.519 1.00 86.88 85 ASN A O 1
ATOM 684 N N . ALA A 1 86 ? 13.775 -0.657 -18.694 1.00 83.75 86 ALA A N 1
ATOM 685 C CA . ALA A 1 86 ? 12.369 -0.878 -19.014 1.00 83.75 86 ALA A CA 1
ATOM 686 C C . ALA A 1 86 ? 11.825 -2.134 -18.313 1.00 83.75 86 ALA A C 1
ATOM 688 O O . ALA A 1 86 ? 10.783 -2.064 -17.669 1.00 83.75 86 ALA A O 1
ATOM 689 N N . ILE A 1 87 ? 12.560 -3.250 -18.341 1.00 83.25 87 ILE A N 1
ATOM 690 C CA . ILE A 1 87 ? 12.179 -4.485 -17.635 1.00 83.25 87 ILE A CA 1
ATOM 691 C C . ILE A 1 87 ? 12.089 -4.248 -16.124 1.00 83.25 87 ILE A C 1
ATOM 693 O O . ILE A 1 87 ? 11.110 -4.642 -15.501 1.00 83.25 87 ILE A O 1
ATOM 697 N N . VAL A 1 88 ? 13.073 -3.575 -15.523 1.00 85.12 88 VAL A N 1
ATOM 698 C CA . VAL A 1 88 ? 13.061 -3.242 -14.089 1.00 85.12 88 VAL A CA 1
ATOM 699 C C . VAL A 1 88 ? 11.858 -2.364 -13.743 1.00 85.12 88 VAL A C 1
ATOM 701 O O . VAL A 1 88 ? 11.206 -2.584 -12.724 1.00 85.12 88 VAL A O 1
ATOM 704 N N . LYS A 1 89 ? 11.520 -1.398 -14.602 1.00 83.00 89 LYS A N 1
ATOM 705 C CA . LYS A 1 89 ? 10.326 -0.567 -14.437 1.00 83.00 89 LYS A CA 1
ATOM 706 C C . LYS A 1 89 ? 9.046 -1.401 -14.480 1.00 83.00 89 LYS A C 1
ATOM 708 O O . LYS A 1 89 ? 8.190 -1.198 -13.623 1.00 83.00 89 LYS A O 1
ATOM 713 N N . GLU A 1 90 ? 8.920 -2.327 -15.425 1.00 78.75 90 GLU A N 1
ATOM 714 C CA . GLU A 1 90 ? 7.757 -3.216 -15.523 1.00 78.75 90 GLU A CA 1
ATOM 715 C C . GLU A 1 90 ? 7.667 -4.176 -14.332 1.00 78.75 90 GLU A C 1
ATOM 717 O O . GLU A 1 90 ? 6.594 -4.322 -13.765 1.00 78.75 90 GLU A O 1
ATOM 722 N N . ILE A 1 91 ? 8.779 -4.750 -13.858 1.00 80.12 91 ILE A N 1
ATOM 723 C CA . ILE A 1 91 ? 8.804 -5.573 -12.634 1.00 80.12 91 ILE A CA 1
ATOM 724 C C . ILE A 1 91 ? 8.322 -4.758 -11.428 1.00 80.12 91 ILE A C 1
ATOM 726 O O . ILE A 1 91 ? 7.457 -5.207 -10.680 1.00 80.12 91 ILE A O 1
ATOM 730 N N . ASN A 1 92 ? 8.818 -3.531 -11.270 1.00 76.88 92 ASN A N 1
ATOM 731 C CA . ASN A 1 92 ? 8.400 -2.651 -10.179 1.00 76.88 92 ASN A CA 1
ATOM 732 C C . ASN A 1 92 ? 6.947 -2.161 -10.326 1.00 76.88 92 ASN A C 1
ATOM 734 O O . ASN A 1 92 ? 6.321 -1.811 -9.331 1.00 76.88 92 ASN A O 1
ATOM 738 N N . SER A 1 93 ? 6.417 -2.119 -11.553 1.00 67.19 93 SER A N 1
ATOM 739 C CA . SER A 1 93 ? 5.036 -1.709 -11.853 1.00 67.19 93 SER A CA 1
ATOM 740 C C . SER A 1 93 ? 4.059 -2.882 -11.863 1.00 67.19 93 SER A C 1
ATOM 742 O O . SER A 1 93 ? 2.852 -2.673 -11.734 1.00 67.19 93 SER A O 1
ATOM 744 N N . SER A 1 94 ? 4.565 -4.114 -11.959 1.00 64.75 94 SER A N 1
ATOM 745 C CA . SER A 1 94 ? 3.833 -5.348 -11.709 1.00 64.75 94 SER A CA 1
ATOM 746 C C . SER A 1 94 ? 3.570 -5.463 -10.210 1.00 64.75 94 SER A C 1
ATOM 748 O O . SER A 1 94 ? 4.104 -6.307 -9.494 1.00 64.75 94 SER A O 1
ATOM 750 N N . ASN A 1 95 ? 2.729 -4.556 -9.717 1.00 59.69 95 ASN A N 1
ATOM 751 C CA . ASN A 1 95 ? 2.048 -4.683 -8.449 1.00 59.69 95 ASN A CA 1
ATOM 752 C C . ASN A 1 95 ? 1.238 -5.975 -8.517 1.00 59.69 95 ASN A C 1
ATOM 754 O O . ASN A 1 95 ? 0.062 -5.987 -8.870 1.00 59.69 95 ASN A O 1
ATOM 758 N N . THR A 1 96 ? 1.873 -7.076 -8.136 1.00 56.12 96 THR A N 1
ATOM 759 C CA . THR A 1 96 ? 1.267 -8.372 -7.828 1.00 56.12 96 THR A CA 1
ATOM 760 C C . THR A 1 96 ? 0.432 -8.288 -6.546 1.00 56.12 96 THR A C 1
ATOM 762 O O . THR A 1 96 ? 0.312 -9.255 -5.797 1.00 56.12 96 THR A O 1
ATOM 765 N N . ASN A 1 97 ? -0.199 -7.136 -6.294 1.00 59.00 97 ASN A N 1
ATOM 766 C CA . ASN A 1 97 ? -1.256 -6.994 -5.313 1.00 59.00 97 ASN A CA 1
ATOM 767 C C . ASN A 1 97 ? -2.492 -7.693 -5.881 1.00 59.00 97 ASN A C 1
ATOM 769 O O . ASN A 1 97 ? -3.447 -7.069 -6.334 1.00 59.00 97 ASN A O 1
ATOM 773 N N . ILE A 1 98 ? -2.456 -9.029 -5.829 1.00 72.56 98 ILE A N 1
ATOM 774 C CA . ILE A 1 98 ? -3.601 -9.923 -6.043 1.00 72.56 98 ILE A CA 1
ATOM 775 C C . ILE A 1 98 ? -4.770 -9.479 -5.142 1.00 72.56 98 ILE A C 1
ATOM 777 O O . ILE A 1 98 ? -5.933 -9.730 -5.449 1.00 72.56 98 ILE A O 1
ATOM 781 N N . VAL A 1 99 ? -4.459 -8.769 -4.052 1.00 85.81 99 VAL A N 1
ATOM 782 C CA . VAL A 1 99 ? -5.410 -8.137 -3.149 1.00 85.81 99 VAL A CA 1
ATOM 783 C C . VAL A 1 99 ? -5.211 -6.612 -3.157 1.00 85.81 99 VAL A C 1
ATOM 785 O O . VAL A 1 99 ? -4.137 -6.145 -2.775 1.00 85.81 99 VAL A O 1
ATOM 788 N N . PRO A 1 100 ? -6.220 -5.819 -3.564 1.00 89.06 100 PRO A N 1
ATOM 789 C CA . PRO A 1 100 ? -6.147 -4.360 -3.537 1.00 89.06 100 PRO A CA 1
ATOM 790 C C . PRO A 1 100 ? -5.967 -3.794 -2.122 1.00 89.06 100 PRO A C 1
ATOM 792 O O . PRO A 1 100 ? -6.531 -4.310 -1.150 1.00 89.06 100 PRO A O 1
ATOM 795 N N . VAL A 1 101 ? -5.243 -2.677 -2.014 1.00 91.19 101 VAL A N 1
ATOM 796 C CA . VAL A 1 101 ? -5.113 -1.917 -0.761 1.00 91.19 101 VAL A CA 1
ATOM 797 C C . VAL A 1 101 ? -6.494 -1.434 -0.300 1.00 91.19 101 VAL A C 1
ATOM 799 O O . VAL A 1 101 ? -7.298 -0.969 -1.103 1.00 91.19 101 VAL A O 1
ATOM 802 N N . GLY A 1 102 ? -6.773 -1.561 1.000 1.00 91.62 102 GLY A N 1
ATOM 803 C CA . GLY A 1 102 ? -8.089 -1.277 1.588 1.00 91.62 102 GLY A CA 1
ATOM 804 C C . GLY A 1 102 ? -8.998 -2.505 1.720 1.00 91.62 102 GLY A C 1
ATOM 805 O O . GLY A 1 102 ? -10.088 -2.398 2.280 1.00 91.62 102 GLY A O 1
ATOM 806 N N . THR A 1 103 ? -8.558 -3.681 1.261 1.00 93.56 103 THR A N 1
ATOM 807 C CA . THR A 1 103 ? -9.280 -4.938 1.500 1.00 93.56 103 THR A CA 1
ATOM 808 C C . THR A 1 103 ? -9.223 -5.326 2.978 1.00 93.56 103 THR A C 1
ATOM 810 O O . THR A 1 103 ? -8.156 -5.337 3.588 1.00 93.56 103 THR A O 1
ATOM 813 N N . ILE A 1 104 ? -10.371 -5.714 3.536 1.00 93.44 104 ILE A N 1
ATOM 814 C CA . ILE A 1 104 ? -10.480 -6.300 4.876 1.00 93.44 104 ILE A CA 1
ATOM 815 C C . ILE A 1 104 ? -10.714 -7.803 4.720 1.00 93.44 104 ILE A C 1
ATOM 817 O O . ILE A 1 104 ? -11.631 -8.217 4.010 1.00 93.44 104 ILE A O 1
ATOM 821 N N . VAL A 1 105 ? -9.903 -8.621 5.391 1.00 92.44 105 VAL A N 1
ATOM 822 C CA . VAL A 1 105 ? -10.022 -10.087 5.382 1.00 92.44 105 VAL A CA 1
ATOM 823 C C . VAL A 1 105 ? -10.073 -10.633 6.803 1.00 92.44 105 VAL A C 1
ATOM 825 O O . VAL A 1 105 ? -9.454 -10.088 7.716 1.00 92.44 105 VAL A O 1
ATOM 828 N N . ALA A 1 106 ? -10.797 -11.736 6.991 1.00 91.88 106 ALA A N 1
ATOM 829 C CA . ALA A 1 106 ? -10.743 -12.481 8.240 1.00 91.88 106 ALA A CA 1
ATOM 830 C C . ALA A 1 106 ? -9.400 -13.219 8.339 1.00 91.88 106 ALA A C 1
ATOM 832 O O . ALA A 1 106 ? -9.005 -13.929 7.415 1.00 91.88 106 ALA A O 1
ATOM 833 N N . PHE A 1 107 ? -8.715 -13.069 9.471 1.00 92.56 107 PHE A N 1
ATOM 834 C CA . PHE A 1 107 ? -7.439 -13.724 9.737 1.00 92.56 107 PHE A CA 1
ATOM 835 C C . PHE A 1 107 ? -7.601 -14.732 10.875 1.00 92.56 107 PHE A C 1
ATOM 837 O O . PHE A 1 107 ? -7.979 -14.364 11.984 1.00 92.56 107 PHE A O 1
ATOM 844 N N . GLY A 1 108 ? -7.334 -16.008 10.590 1.00 93.00 108 GLY A N 1
ATOM 845 C CA . GLY A 1 108 ? -7.445 -17.100 11.566 1.00 93.00 108 GLY A CA 1
ATOM 846 C C . GLY A 1 108 ? -6.192 -17.327 12.420 1.00 93.00 108 GLY A C 1
ATOM 847 O O . GLY A 1 108 ? -6.182 -18.241 13.239 1.00 93.00 108 GLY A O 1
ATOM 848 N N . GLY A 1 109 ? -5.124 -16.553 12.202 1.00 92.50 109 GLY A N 1
ATOM 849 C CA . GLY A 1 109 ? -3.881 -16.648 12.966 1.00 92.50 109 GLY A CA 1
ATOM 850 C C . GLY A 1 109 ? -3.877 -15.774 14.222 1.00 92.50 109 GLY A C 1
ATOM 851 O O . GLY A 1 109 ? -4.800 -15.007 14.488 1.00 92.50 109 GLY A O 1
ATOM 852 N N . TYR A 1 110 ? -2.798 -15.869 14.996 1.00 93.38 110 TYR A N 1
ATOM 853 C CA . TYR A 1 110 ? -2.609 -15.032 16.179 1.00 93.38 110 TYR A CA 1
ATOM 854 C C . TYR A 1 110 ? -2.268 -13.581 15.815 1.00 93.38 110 TYR A C 1
ATOM 856 O O . TYR A 1 110 ? -1.497 -13.326 14.892 1.00 93.38 110 TYR A O 1
ATOM 864 N N . THR A 1 111 ? -2.763 -12.623 16.603 1.00 89.62 111 THR A N 1
ATOM 865 C CA . THR A 1 111 ? -2.572 -11.176 16.380 1.00 89.62 111 THR A CA 1
ATOM 866 C C . THR A 1 111 ? -1.118 -10.704 16.456 1.00 89.62 111 THR A C 1
ATOM 868 O O . THR A 1 111 ? -0.794 -9.654 15.915 1.00 89.62 111 THR A O 1
ATOM 871 N N . TYR A 1 112 ? -0.226 -11.466 17.092 1.00 88.44 112 TYR A N 1
ATOM 872 C CA . TYR A 1 112 ? 1.209 -11.164 17.141 1.00 88.44 112 TYR A CA 1
ATOM 873 C C . TYR A 1 112 ? 1.991 -11.698 15.928 1.00 88.44 112 TYR A C 1
ATOM 875 O O . TYR A 1 112 ? 3.182 -11.430 15.814 1.00 88.44 112 TYR A O 1
ATOM 883 N N . ASN A 1 113 ? 1.349 -12.460 15.035 1.00 92.31 113 ASN A N 1
ATOM 884 C CA . ASN A 1 113 ? 1.969 -13.040 13.841 1.00 92.31 113 ASN A CA 1
ATOM 885 C C . ASN A 1 113 ? 1.238 -12.596 12.567 1.00 92.31 113 ASN A C 1
ATOM 887 O O . ASN A 1 113 ? 0.794 -13.409 11.754 1.00 92.31 113 ASN A O 1
ATOM 891 N N . ILE A 1 114 ? 1.057 -11.286 12.437 1.00 91.25 114 ILE A N 1
ATOM 892 C CA . ILE A 1 114 ? 0.421 -10.683 11.268 1.00 91.25 114 ILE A CA 1
ATOM 893 C C . ILE A 1 114 ? 1.490 -10.469 10.199 1.00 91.25 114 ILE A C 1
ATOM 895 O O . ILE A 1 114 ? 2.558 -9.938 10.518 1.00 91.25 114 ILE A O 1
ATOM 899 N N . PRO A 1 115 ? 1.234 -10.859 8.938 1.00 88.88 115 PRO A N 1
ATOM 900 C CA . PRO A 1 115 ? 2.183 -10.607 7.864 1.00 88.88 115 PRO A CA 1
ATOM 901 C C . PRO A 1 115 ? 2.457 -9.104 7.716 1.00 88.88 115 PRO A C 1
ATOM 903 O O . PRO A 1 115 ? 1.551 -8.287 7.849 1.00 88.88 115 PRO A O 1
ATOM 906 N N . SER A 1 116 ? 3.695 -8.734 7.393 1.00 86.06 116 SER A N 1
ATOM 907 C CA . SER A 1 116 ? 4.163 -7.337 7.389 1.00 86.06 116 SER A CA 1
ATOM 908 C C . SER A 1 116 ? 3.383 -6.390 6.466 1.00 86.06 116 SER A C 1
ATOM 910 O O . SER A 1 116 ? 3.351 -5.188 6.717 1.00 86.06 116 SER A O 1
ATOM 912 N N . SER A 1 117 ? 2.739 -6.910 5.420 1.00 87.44 117 SER A N 1
ATOM 913 C CA . SER A 1 117 ? 1.898 -6.136 4.494 1.00 87.44 117 SER A CA 1
ATOM 914 C C . SER A 1 117 ? 0.460 -5.916 4.986 1.00 87.44 117 SER A C 1
ATOM 916 O O . SER A 1 117 ? -0.351 -5.358 4.251 1.00 87.44 117 SER A O 1
ATOM 918 N N . TRP A 1 118 ? 0.126 -6.359 6.200 1.00 92.12 118 TRP A N 1
ATOM 919 C CA . TRP A 1 118 ? -1.215 -6.279 6.776 1.00 92.12 118 TRP A CA 1
ATOM 920 C C . TRP A 1 118 ? -1.204 -5.564 8.124 1.00 92.12 118 TRP A C 1
ATOM 922 O O . TRP A 1 118 ? -0.234 -5.600 8.879 1.00 92.12 118 TRP A O 1
ATOM 932 N N . VAL A 1 119 ? -2.324 -4.922 8.443 1.00 94.19 119 VAL A N 1
ATOM 933 C CA . VAL A 1 119 ? -2.542 -4.225 9.713 1.00 94.19 119 VAL A CA 1
ATOM 934 C C . VAL A 1 119 ? -3.893 -4.628 10.292 1.00 94.19 119 VAL A C 1
ATOM 936 O O . VAL A 1 119 ? -4.842 -4.866 9.547 1.00 94.19 119 VAL A O 1
ATOM 939 N N . LEU A 1 120 ? -3.987 -4.717 11.621 1.00 94.38 120 LEU A N 1
ATOM 940 C CA . LEU A 1 120 ? -5.264 -4.962 12.295 1.00 94.38 120 LEU A CA 1
ATOM 941 C C . LEU A 1 120 ? -6.218 -3.785 12.127 1.00 94.38 120 LEU A C 1
ATOM 943 O O . LEU A 1 120 ? -5.804 -2.633 12.211 1.00 94.38 120 LEU A O 1
ATOM 947 N N . CYS A 1 121 ? -7.504 -4.099 11.993 1.00 95.06 121 CYS A N 1
ATOM 948 C CA . CYS A 1 121 ? -8.597 -3.142 12.120 1.00 95.06 121 CYS A CA 1
ATOM 949 C C . CYS A 1 121 ? -8.965 -2.955 13.604 1.00 95.06 121 CYS A C 1
ATOM 951 O O . CYS A 1 121 ? -9.962 -3.500 14.083 1.00 95.06 121 CYS A O 1
ATOM 953 N N . ASP A 1 122 ? -8.120 -2.234 14.342 1.00 95.19 122 ASP A N 1
ATOM 954 C CA . ASP A 1 122 ? -8.235 -1.988 15.787 1.00 95.19 122 ASP A CA 1
ATOM 955 C C . ASP A 1 122 ? -8.504 -0.515 16.153 1.00 95.19 122 ASP A C 1
ATOM 957 O O . ASP A 1 122 ? -8.441 -0.152 17.329 1.00 95.19 122 ASP A O 1
ATOM 961 N N . GLY A 1 123 ? -8.804 0.334 15.165 1.00 95.56 123 GLY A N 1
ATOM 962 C CA . GLY A 1 123 ? -9.122 1.751 15.374 1.00 95.56 123 GLY A CA 1
ATOM 963 C C . GLY A 1 123 ? -7.925 2.674 15.618 1.00 95.56 123 GLY A C 1
ATOM 964 O O . GLY A 1 123 ? -8.113 3.884 15.778 1.00 95.56 123 GLY A O 1
ATOM 965 N N . ARG A 1 124 ? -6.695 2.144 15.661 1.00 95.50 124 ARG A N 1
ATOM 966 C CA . ARG A 1 124 ? -5.508 2.955 15.962 1.00 95.50 124 ARG A CA 1
ATOM 967 C C . ARG A 1 124 ? -5.195 3.958 14.857 1.00 95.50 124 ARG A C 1
ATOM 969 O O . ARG A 1 124 ? -5.607 3.806 13.705 1.00 95.50 124 ARG A O 1
ATOM 976 N N . GLU A 1 125 ? -4.406 4.958 15.219 1.00 96.75 125 GLU A N 1
ATOM 977 C CA . GLU A 1 125 ? -3.849 5.912 14.270 1.00 96.75 125 GLU A CA 1
ATOM 978 C C . GLU A 1 125 ? -2.612 5.351 13.551 1.00 96.75 125 GLU A C 1
ATOM 980 O O . GLU A 1 125 ? -1.788 4.648 14.142 1.00 96.75 125 GLU A O 1
ATOM 985 N N . LEU A 1 126 ? -2.480 5.670 12.264 1.00 96.44 126 LEU A N 1
ATOM 986 C CA . LEU A 1 126 ? -1.317 5.361 11.434 1.00 96.44 126 LEU A CA 1
ATOM 987 C C . LEU A 1 126 ? -0.805 6.607 10.714 1.00 96.44 126 LEU A C 1
ATOM 989 O O . LEU A 1 126 ? -1.569 7.505 10.372 1.00 96.44 126 LEU A O 1
ATOM 993 N N . SER A 1 127 ? 0.498 6.636 10.423 1.00 96.81 127 SER A N 1
ATOM 994 C CA . SER A 1 127 ? 1.132 7.723 9.670 1.00 96.81 127 SER A CA 1
ATOM 995 C C . SER A 1 127 ? 0.697 7.734 8.201 1.00 96.81 127 SER A C 1
ATOM 997 O O . SER A 1 127 ? 0.856 6.739 7.489 1.00 96.81 127 SER A O 1
ATOM 999 N N . ARG A 1 128 ? 0.252 8.900 7.713 1.00 96.50 128 ARG A N 1
ATOM 1000 C CA . ARG A 1 128 ? -0.063 9.151 6.294 1.00 96.50 128 ARG A CA 1
ATOM 1001 C C . ARG A 1 128 ? 1.162 8.985 5.394 1.00 96.50 128 ARG A C 1
ATOM 1003 O O . ARG A 1 128 ? 1.028 8.557 4.254 1.00 96.50 128 ARG A O 1
ATOM 1010 N N . MET A 1 129 ? 2.357 9.298 5.903 1.00 95.38 129 MET A N 1
ATOM 1011 C CA . MET A 1 129 ? 3.605 9.152 5.144 1.00 95.38 129 MET A CA 1
ATOM 1012 C C . MET A 1 129 ? 3.998 7.686 4.974 1.00 95.38 129 MET A C 1
ATOM 1014 O O . MET A 1 129 ? 4.379 7.275 3.880 1.00 95.38 129 MET A O 1
ATOM 1018 N N . GLN A 1 130 ? 3.893 6.896 6.045 1.00 94.31 130 GLN A N 1
ATOM 1019 C CA . GLN A 1 130 ? 4.255 5.481 6.005 1.00 94.31 130 GLN A CA 1
ATOM 1020 C C . GLN A 1 130 ? 3.223 4.647 5.231 1.00 94.31 130 GLN A C 1
ATOM 1022 O O . GLN A 1 130 ? 3.600 3.747 4.488 1.00 94.31 130 GLN A O 1
ATOM 1027 N N . PHE A 1 131 ? 1.932 4.974 5.356 1.00 94.12 131 PHE A N 1
ATOM 1028 C CA . PHE A 1 131 ? 0.819 4.242 4.741 1.00 94.12 131 PHE A CA 1
ATOM 1029 C C . PHE A 1 131 ? 0.098 5.072 3.666 1.00 94.12 131 PHE A C 1
ATOM 1031 O O . PHE A 1 131 ? -1.131 5.124 3.623 1.00 94.12 131 PHE A O 1
ATOM 1038 N N . LYS A 1 132 ? 0.869 5.709 2.773 1.00 94.88 132 LYS A N 1
ATOM 1039 C CA . LYS A 1 132 ? 0.362 6.628 1.733 1.00 94.88 132 LYS A CA 1
ATOM 1040 C C . LYS A 1 132 ? -0.729 6.019 0.843 1.00 94.88 132 LYS A C 1
ATOM 1042 O O . LYS A 1 132 ? -1.717 6.679 0.540 1.00 94.88 132 LYS A O 1
ATOM 1047 N N . GLU A 1 133 ? -0.563 4.757 0.447 1.00 92.56 133 GLU A N 1
ATOM 1048 C CA . GLU A 1 133 ? 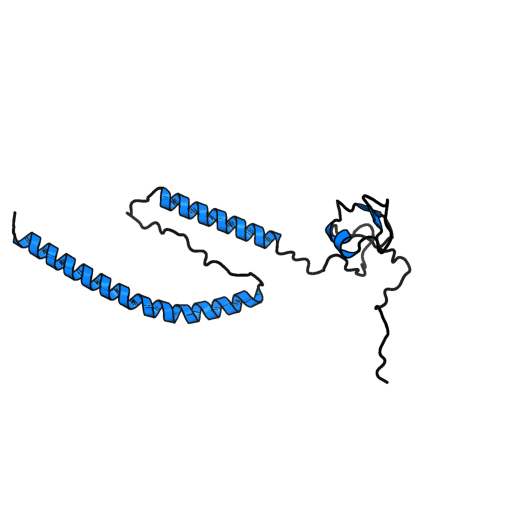-1.495 4.067 -0.454 1.00 92.56 133 GLU A CA 1
ATOM 1049 C C . GLU A 1 133 ? -2.805 3.732 0.256 1.00 92.56 133 GLU A C 1
ATOM 1051 O O . GLU A 1 133 ? -3.875 3.904 -0.315 1.00 92.56 133 GLU A O 1
ATOM 1056 N N . LEU A 1 134 ? -2.736 3.327 1.527 1.00 93.75 134 LEU A N 1
ATOM 1057 C CA . LEU A 1 134 ? -3.928 3.061 2.328 1.00 93.75 134 LEU A CA 1
ATOM 1058 C C . LEU A 1 134 ? -4.702 4.351 2.612 1.00 93.75 134 LEU A C 1
ATOM 1060 O O . LEU A 1 134 ? -5.922 4.375 2.455 1.00 93.75 134 LEU A O 1
ATOM 1064 N N . PHE A 1 135 ? -3.998 5.430 2.967 1.00 95.94 135 PHE A N 1
ATOM 1065 C CA . PHE A 1 135 ? -4.613 6.737 3.190 1.00 95.94 135 PHE A CA 1
ATOM 1066 C C . PHE A 1 135 ? -5.292 7.277 1.925 1.00 95.94 135 PHE A C 1
ATOM 1068 O O . PHE A 1 135 ? -6.388 7.821 2.015 1.00 95.94 135 PHE A O 1
ATOM 1075 N N . ALA A 1 136 ? -4.699 7.073 0.744 1.00 95.75 136 ALA A N 1
ATOM 1076 C CA . ALA A 1 136 ? -5.313 7.468 -0.523 1.00 95.75 136 ALA A CA 1
ATOM 1077 C C . ALA A 1 136 ? -6.665 6.775 -0.788 1.00 95.75 136 ALA A C 1
ATOM 1079 O O . ALA A 1 136 ? -7.502 7.339 -1.489 1.00 95.75 136 ALA A O 1
ATOM 1080 N N . ILE A 1 137 ? -6.887 5.578 -0.229 1.00 95.19 137 ILE A N 1
ATOM 1081 C CA . ILE A 1 137 ? -8.125 4.807 -0.404 1.00 95.19 137 ILE A CA 1
ATOM 1082 C C . ILE A 1 137 ? -9.165 5.123 0.675 1.00 95.19 137 ILE A C 1
ATOM 1084 O O . ILE A 1 137 ? -10.314 5.400 0.341 1.00 95.19 137 ILE A O 1
ATOM 1088 N N . ILE A 1 138 ? -8.800 5.060 1.962 1.00 95.25 138 ILE A N 1
ATOM 1089 C CA . ILE A 1 138 ? -9.783 5.190 3.056 1.00 95.25 138 ILE A CA 1
ATOM 1090 C C . ILE A 1 138 ? -9.913 6.621 3.594 1.00 95.25 138 ILE A C 1
ATOM 1092 O O . ILE A 1 138 ? -10.911 6.947 4.243 1.00 95.25 138 ILE A O 1
ATOM 1096 N N . GLY A 1 139 ? -8.919 7.474 3.333 1.00 95.25 139 GLY A N 1
ATOM 1097 C CA . GLY A 1 139 ? -8.859 8.845 3.826 1.00 95.25 139 GLY A CA 1
ATOM 1098 C C . GLY A 1 139 ? -9.026 8.930 5.342 1.00 95.25 139 GLY A C 1
ATOM 1099 O O . GLY A 1 139 ? -8.449 8.153 6.099 1.00 95.25 139 GLY A O 1
ATOM 1100 N N . THR A 1 140 ? -9.852 9.877 5.775 1.00 95.94 140 THR A N 1
ATOM 1101 C CA . THR A 1 140 ? -10.208 10.112 7.182 1.00 95.94 140 THR A CA 1
ATOM 1102 C C . THR A 1 140 ? -11.573 9.525 7.556 1.00 95.94 140 THR A C 1
ATOM 1104 O O . THR A 1 140 ? -12.136 9.879 8.589 1.00 95.94 140 THR A O 1
ATOM 1107 N N . THR A 1 141 ? -12.118 8.606 6.745 1.00 95.56 141 THR A N 1
ATOM 1108 C CA . THR A 1 141 ? -13.465 8.025 6.935 1.00 95.56 141 THR A CA 1
ATOM 1109 C C . THR A 1 141 ? -13.665 7.421 8.329 1.00 95.56 141 THR A C 1
ATOM 1111 O O . THR A 1 141 ? -14.765 7.470 8.873 1.00 95.56 141 THR A O 1
ATOM 1114 N N . PHE A 1 142 ? -12.604 6.865 8.917 1.00 95.00 142 PHE A N 1
ATOM 1115 C CA . PHE A 1 142 ? -12.633 6.216 10.231 1.00 95.00 142 PHE A CA 1
ATOM 1116 C C . PHE A 1 142 ? -12.054 7.089 11.355 1.00 95.00 142 PHE A C 1
ATOM 1118 O O . PHE A 1 142 ? -11.879 6.611 12.472 1.00 95.00 142 PHE A O 1
ATOM 1125 N N . GLY A 1 143 ? -11.768 8.362 11.071 1.00 95.75 143 GLY A N 1
ATOM 1126 C CA . GLY A 1 143 ? -11.189 9.331 11.998 1.00 95.75 143 GLY A CA 1
ATOM 1127 C C . GLY A 1 143 ? -10.031 10.109 11.370 1.00 95.75 143 GLY A C 1
ATOM 1128 O O . GLY A 1 143 ? -9.289 9.598 10.526 1.00 95.75 143 GLY A O 1
ATOM 1129 N N . GLU A 1 144 ? -9.879 11.366 11.786 1.00 95.25 144 GLU A N 1
ATOM 1130 C CA . GLU A 1 144 ? -8.873 12.289 11.245 1.00 95.25 144 GLU A CA 1
ATOM 1131 C C . GLU A 1 144 ? -7.452 12.050 11.776 1.00 95.25 144 GLU A C 1
ATOM 1133 O O . GLU A 1 144 ? -6.512 12.672 11.275 1.00 95.25 144 GLU A O 1
ATOM 1138 N N . GLY A 1 145 ? -7.283 11.153 12.753 1.00 94.38 145 GLY A N 1
ATOM 1139 C CA . GLY A 1 145 ? -6.045 10.993 13.507 1.00 94.38 145 GLY A CA 1
ATOM 1140 C C . GLY A 1 145 ? -5.735 12.249 14.319 1.00 94.38 145 GLY A C 1
ATOM 1141 O O . GLY A 1 145 ? -6.573 12.748 15.066 1.00 94.38 145 GLY A O 1
ATOM 1142 N N . ASP A 1 146 ? -4.537 12.783 14.113 1.00 93.56 146 ASP A N 1
ATOM 1143 C CA . ASP A 1 146 ? -4.036 14.046 14.659 1.00 93.56 146 ASP A CA 1
ATOM 1144 C C . ASP A 1 146 ? -4.465 15.283 13.836 1.00 93.56 146 ASP A C 1
ATOM 1146 O O . ASP A 1 146 ? -4.046 16.403 14.130 1.00 93.56 146 ASP A O 1
ATOM 1150 N N . GLY A 1 147 ? -5.249 15.089 12.767 1.00 92.31 147 GLY A N 1
ATOM 1151 C CA . GLY A 1 147 ? -5.693 16.143 11.851 1.00 92.31 147 GLY A CA 1
A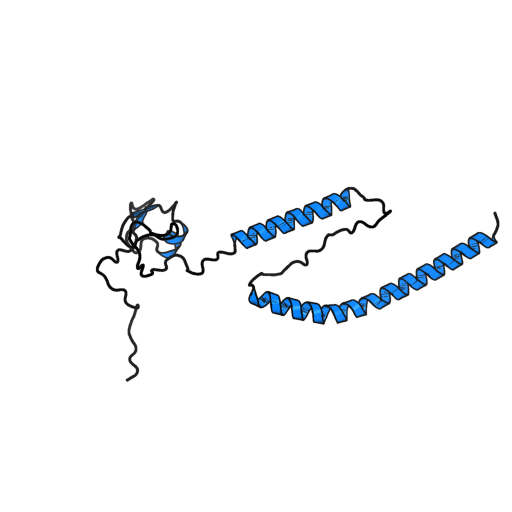TOM 1152 C C . GLY A 1 147 ? -4.658 16.575 10.803 1.00 92.31 147 GLY A C 1
ATOM 1153 O O . GLY A 1 147 ? -4.993 17.340 9.899 1.00 92.31 147 GLY A O 1
ATOM 1154 N N . ASN A 1 148 ? -3.422 16.068 10.848 1.00 93.25 148 ASN A N 1
ATOM 1155 C CA . ASN A 1 148 ? -2.328 16.528 9.990 1.00 93.25 148 ASN A CA 1
ATOM 1156 C C . ASN A 1 148 ? -1.515 15.376 9.378 1.00 93.25 148 ASN A C 1
ATOM 1158 O O . ASN A 1 148 ? -1.464 15.225 8.155 1.00 93.25 148 ASN A O 1
ATOM 1162 N N . THR A 1 149 ? -0.895 14.544 10.213 1.00 96.31 149 THR A N 1
ATOM 1163 C CA . THR A 1 149 ? 0.090 13.536 9.805 1.00 96.31 149 THR A CA 1
ATOM 1164 C C . THR A 1 149 ? -0.388 12.096 9.965 1.00 96.31 149 THR A C 1
ATOM 1166 O O . THR A 1 149 ? 0.224 11.195 9.380 1.00 96.31 149 THR A O 1
ATOM 1169 N N . THR A 1 150 ? -1.493 11.860 10.674 1.00 97.50 150 THR A N 1
ATOM 1170 C CA . THR A 1 150 ? -2.060 10.529 10.916 1.00 97.50 150 THR A CA 1
ATOM 1171 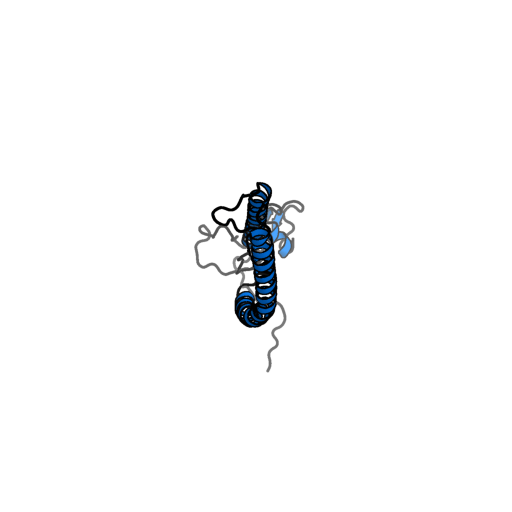C C . THR A 1 150 ? -3.508 10.406 10.433 1.00 97.50 150 THR A C 1
ATOM 1173 O O . THR A 1 150 ? -4.141 11.374 10.010 1.00 97.50 150 THR A O 1
ATOM 1176 N N . PHE A 1 151 ? -4.007 9.176 10.377 1.00 97.56 151 PHE A N 1
ATOM 1177 C CA . PHE A 1 151 ? -5.400 8.834 10.084 1.00 97.56 151 PHE A CA 1
ATOM 1178 C C . PHE A 1 151 ? -5.780 7.580 10.873 1.00 97.56 151 PHE A C 1
ATOM 1180 O O . PHE A 1 151 ? -4.904 6.778 11.210 1.00 97.56 151 PHE A O 1
ATOM 1187 N N . ASN A 1 152 ? -7.064 7.396 11.171 1.00 97.81 152 ASN A N 1
ATOM 1188 C CA . ASN A 1 152 ? -7.530 6.224 11.908 1.00 97.81 152 ASN A CA 1
ATOM 1189 C C . ASN A 1 152 ? -7.870 5.055 10.981 1.00 97.81 152 ASN A C 1
ATOM 1191 O O . ASN A 1 152 ? -8.373 5.227 9.868 1.00 97.81 152 ASN A O 1
ATOM 1195 N N . LEU A 1 153 ? -7.636 3.848 11.488 1.00 96.88 153 LEU A N 1
ATOM 1196 C CA . LEU A 1 153 ? -8.129 2.613 10.891 1.00 96.88 153 LEU A CA 1
ATOM 1197 C C . LEU A 1 153 ? -9.590 2.338 11.281 1.00 96.88 153 LEU A C 1
ATOM 1199 O O . LEU A 1 153 ? -10.064 2.841 12.298 1.00 96.88 153 LEU A O 1
ATOM 1203 N N . PRO A 1 154 ? -10.299 1.476 10.531 1.00 96.06 154 PRO A N 1
ATOM 1204 C CA . PRO A 1 154 ? -11.532 0.873 11.020 1.00 96.06 154 PRO A CA 1
ATOM 1205 C C . PRO A 1 154 ? -11.286 0.115 12.331 1.00 96.06 154 PRO A C 1
ATOM 1207 O O . PRO A 1 154 ? -10.255 -0.541 12.483 1.00 96.06 154 PRO A O 1
ATOM 1210 N N . ASP A 1 155 ? -12.259 0.136 13.240 1.00 95.62 155 ASP A N 1
ATOM 1211 C CA . ASP A 1 155 ? -12.315 -0.775 14.384 1.00 95.62 155 ASP A CA 1
ATOM 1212 C C . ASP A 1 155 ? -13.416 -1.809 14.143 1.00 95.62 155 ASP A C 1
ATOM 1214 O O . ASP A 1 155 ? -14.603 -1.484 14.169 1.00 95.62 155 ASP A O 1
ATOM 1218 N N . THR A 1 156 ? -13.029 -3.052 13.856 1.00 94.06 156 THR A N 1
ATOM 1219 C CA . THR A 1 156 ? -13.980 -4.146 13.589 1.00 94.06 156 THR A CA 1
ATOM 1220 C C . THR A 1 156 ? -14.056 -5.148 14.736 1.00 94.06 156 THR A C 1
ATOM 1222 O O . THR A 1 156 ? -14.641 -6.223 14.585 1.00 94.06 156 THR A O 1
ATOM 1225 N N . ARG A 1 157 ? -13.447 -4.849 15.887 1.00 93.44 157 ARG A N 1
ATOM 1226 C CA . ARG A 1 157 ? -13.432 -5.769 17.028 1.00 93.44 157 ARG A CA 1
ATOM 1227 C C . ARG A 1 157 ? -14.847 -5.927 17.582 1.00 93.44 157 ARG A C 1
ATOM 1229 O O . ARG A 1 157 ? -15.518 -4.951 17.896 1.00 93.44 157 ARG A O 1
ATOM 1236 N N . GLY A 1 158 ? -15.307 -7.173 17.691 1.00 91.31 158 GLY A N 1
ATOM 1237 C CA . GLY A 1 158 ? -16.662 -7.484 18.160 1.00 91.31 158 GLY A CA 1
ATOM 1238 C C . GLY A 1 158 ? -17.783 -7.121 17.176 1.00 91.31 158 GLY A C 1
ATOM 1239 O O . GLY A 1 158 ? -18.951 -7.215 17.545 1.00 91.31 158 GLY A O 1
ATOM 1240 N N . LEU A 1 159 ? -17.453 -6.730 15.939 1.00 92.06 159 LEU A N 1
ATOM 1241 C CA . LEU A 1 159 ? -18.421 -6.395 14.896 1.00 92.06 159 LEU A CA 1
ATOM 1242 C C . LEU A 1 159 ? -18.460 -7.472 13.809 1.00 92.06 159 LEU A C 1
ATOM 1244 O O . LEU A 1 159 ? -17.472 -8.153 13.538 1.00 92.06 159 LEU A O 1
ATOM 1248 N N . PHE A 1 160 ? -19.607 -7.588 13.141 1.00 90.06 160 PHE A N 1
ATOM 1249 C CA . PHE A 1 160 ? -19.757 -8.423 11.952 1.00 90.06 160 PHE A CA 1
ATOM 1250 C C . PHE A 1 160 ? -19.763 -7.549 10.701 1.00 90.06 160 PHE A C 1
ATOM 1252 O O . PHE A 1 160 ? -20.464 -6.536 10.643 1.00 90.06 160 PHE A O 1
ATOM 1259 N N . LEU A 1 161 ? -19.015 -7.962 9.679 1.00 90.50 161 LEU A N 1
ATOM 1260 C CA . LEU A 1 161 ? -19.050 -7.307 8.377 1.00 90.50 161 LEU A CA 1
ATOM 1261 C C . LEU A 1 161 ? -20.377 -7.615 7.676 1.00 90.50 161 LEU A C 1
ATOM 1263 O O . LEU A 1 161 ? -20.811 -8.765 7.604 1.00 90.50 161 LEU A O 1
ATOM 1267 N N . ARG A 1 162 ? -21.011 -6.577 7.130 1.00 90.31 162 ARG A N 1
ATOM 1268 C CA . ARG A 1 162 ? -22.254 -6.673 6.361 1.00 90.31 162 ARG A CA 1
ATOM 1269 C C . ARG A 1 162 ? -22.082 -5.952 5.029 1.00 90.31 162 ARG A C 1
ATOM 1271 O O . ARG A 1 162 ? -21.462 -4.895 4.973 1.00 90.31 162 ARG A O 1
ATOM 1278 N N . GLY A 1 163 ? -22.670 -6.505 3.969 1.00 88.81 163 GLY A N 1
ATOM 1279 C CA . GLY A 1 163 ? -22.719 -5.841 2.666 1.00 88.81 163 GLY A CA 1
ATOM 1280 C C . GLY A 1 163 ? -23.459 -4.501 2.725 1.00 88.81 163 GLY A C 1
ATOM 1281 O O . GLY A 1 163 ? -24.468 -4.367 3.424 1.00 88.81 163 GLY A O 1
ATOM 1282 N N . ALA A 1 164 ? -22.962 -3.516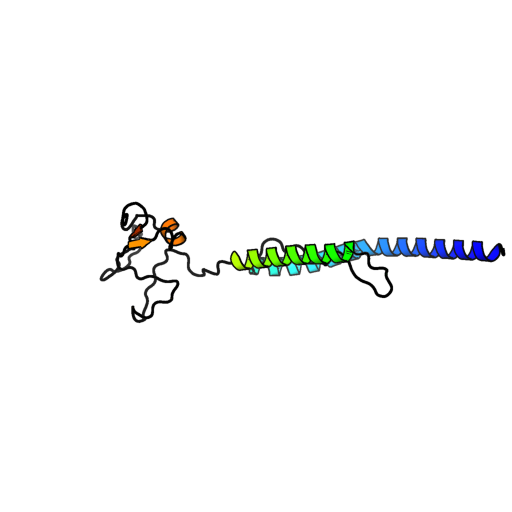 1.978 1.00 88.25 164 ALA A N 1
ATOM 1283 C CA . ALA A 1 164 ? -23.587 -2.203 1.876 1.00 88.25 164 ALA A CA 1
ATOM 1284 C C . ALA A 1 164 ? -24.927 -2.266 1.115 1.00 88.25 164 ALA A C 1
ATOM 1286 O O . ALA A 1 164 ? -25.080 -3.020 0.155 1.00 88.25 164 ALA A O 1
ATOM 1287 N N . GLY A 1 165 ? -25.887 -1.425 1.513 1.00 85.19 165 GLY A N 1
ATOM 1288 C CA . GLY A 1 165 ? -27.122 -1.186 0.759 1.00 85.19 165 GLY A CA 1
ATOM 1289 C C . GLY A 1 165 ? -28.314 -2.097 1.092 1.00 85.19 165 GLY A C 1
ATOM 1290 O O . GLY A 1 165 ? -28.398 -2.718 2.154 1.00 85.19 165 GLY A O 1
ATOM 1291 N N . LYS A 1 166 ? -29.298 -2.103 0.180 1.00 84.31 166 LYS A N 1
ATOM 1292 C CA . LYS A 1 166 ? -30.582 -2.809 0.319 1.00 84.31 166 LYS A CA 1
ATOM 1293 C C . LYS A 1 166 ? -30.523 -4.169 -0.377 1.00 84.31 166 LYS A C 1
ATOM 1295 O O . LYS A 1 166 ? -30.129 -4.266 -1.533 1.00 84.31 166 LYS A O 1
ATOM 1300 N N . HIS A 1 167 ? -30.974 -5.213 0.314 1.00 80.25 167 HIS A N 1
ATOM 1301 C CA . HIS A 1 167 ? -31.136 -6.536 -0.280 1.00 80.25 167 HIS A CA 1
ATOM 1302 C C . HIS A 1 167 ? -32.428 -6.579 -1.110 1.00 80.25 167 HIS A C 1
ATOM 1304 O O . HIS A 1 167 ? -33.526 -6.487 -0.555 1.00 80.25 167 HIS A O 1
ATOM 1310 N N . ASN A 1 168 ? -32.303 -6.707 -2.431 1.00 74.88 168 ASN A N 1
ATOM 1311 C CA . ASN A 1 168 ? -33.443 -6.949 -3.312 1.00 74.88 168 ASN A CA 1
ATOM 1312 C C . ASN A 1 168 ? -33.841 -8.424 -3.204 1.00 74.88 168 ASN A C 1
ATOM 1314 O O . ASN A 1 168 ? -33.247 -9.279 -3.855 1.00 74.88 168 ASN A O 1
ATOM 1318 N N . LYS A 1 169 ? -34.840 -8.728 -2.370 1.00 73.81 169 LYS A N 1
ATOM 1319 C CA . LYS A 1 169 ? -35.517 -10.024 -2.445 1.00 73.81 169 LYS A CA 1
ATOM 1320 C C . LYS A 1 169 ? -36.334 -10.053 -3.733 1.00 73.81 169 LYS A C 1
ATOM 1322 O O . LYS A 1 169 ? -37.264 -9.263 -3.870 1.00 73.81 169 LYS A O 1
ATOM 1327 N N . VAL A 1 170 ? -35.984 -10.946 -4.654 1.00 70.25 170 VAL A N 1
ATOM 1328 C CA . VAL A 1 170 ? -36.933 -11.412 -5.668 1.00 70.25 170 VAL A CA 1
ATOM 1329 C C . VAL A 1 170 ? -37.845 -12.383 -4.922 1.00 70.25 170 VAL A C 1
ATOM 1331 O O . VAL A 1 170 ? -37.374 -13.426 -4.468 1.00 70.25 170 VAL A O 1
ATOM 1334 N N . VAL A 1 171 ? -39.079 -11.955 -4.654 1.00 67.25 171 VAL A N 1
ATOM 1335 C CA . VAL A 1 171 ? -40.146 -12.821 -4.129 1.00 67.25 171 VAL A CA 1
ATOM 1336 C C . VAL A 1 171 ? -40.886 -13.407 -5.316 1.00 67.25 171 VAL A C 1
ATOM 1338 O O . VAL A 1 171 ? -41.140 -12.622 -6.258 1.00 67.25 171 VAL A O 1
#